Protein AF-A0A6A5UP60-F1 (afdb_monomer)

Solvent-accessible surface area (backbone atoms only — not comparable to full-atom values): 4702 Å² total; per-residue (Å²): 135,87,79,85,83,52,91,80,61,94,50,68,48,75,35,77,92,58,74,26,29,29,29,33,88,87,70,48,76,52,31,43,35,40,79,42,88,80,6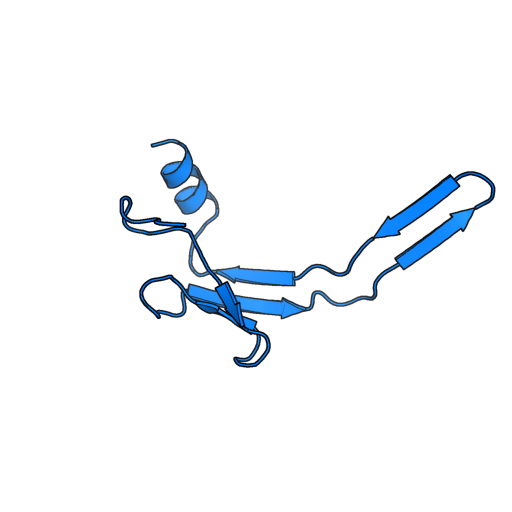6,66,44,77,49,74,61,88,99,44,74,49,71,49,75,63,51,73,45,71,54,54,79,68,53,74,62,62,55,52,55,64,72,77,106

pLDDT: mean 81.03, std 11.71, range [42.66, 92.06]

Structure (mmCIF, N/CA/C/O backbone):
data_AF-A0A6A5UP60-F1
#
_entry.id   AF-A0A6A5UP60-F1
#
loop_
_atom_site.group_PDB
_atom_site.id
_atom_site.type_symbol
_atom_site.label_atom_id
_atom_site.label_alt_id
_atom_site.label_comp_id
_atom_site.label_asym_id
_atom_site.label_entity_id
_atom_site.label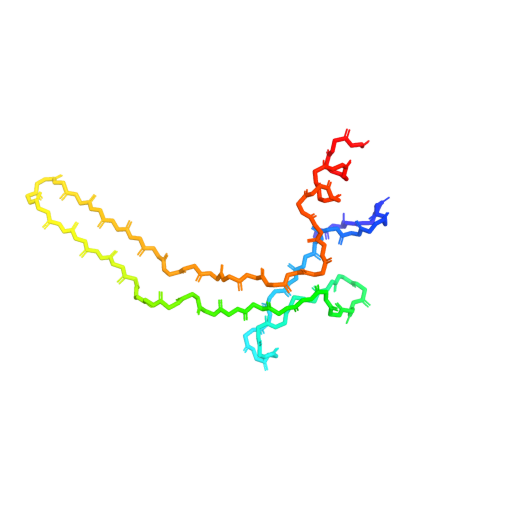_seq_id
_atom_site.pdbx_PDB_ins_code
_atom_site.Cartn_x
_atom_site.Cartn_y
_atom_site.Cartn_z
_atom_site.occupancy
_atom_site.B_iso_or_equiv
_atom_site.auth_seq_id
_atom_site.auth_comp_id
_atom_site.auth_asym_id
_atom_site.auth_atom_id
_atom_site.pdbx_PDB_model_num
ATOM 1 N N . MET A 1 1 ? 4.624 -11.588 16.096 1.00 43.69 1 MET A N 1
ATOM 2 C CA . MET A 1 1 ? 4.532 -10.174 16.518 1.00 43.69 1 MET A CA 1
ATOM 3 C C . MET A 1 1 ? 3.121 -9.966 17.039 1.00 43.69 1 MET A C 1
ATOM 5 O O . MET A 1 1 ? 2.196 -10.304 16.317 1.00 43.69 1 MET A O 1
ATOM 9 N N . ASN A 1 2 ? 2.966 -9.550 18.298 1.00 42.66 2 ASN A N 1
ATOM 10 C CA . ASN A 1 2 ? 1.663 -9.364 18.944 1.00 42.66 2 ASN A CA 1
ATOM 11 C C . ASN A 1 2 ? 1.306 -7.873 18.880 1.00 42.66 2 ASN A C 1
ATOM 13 O O . ASN A 1 2 ? 1.930 -7.082 19.578 1.00 42.66 2 ASN A O 1
ATOM 17 N N . PHE A 1 3 ? 0.340 -7.496 18.041 1.00 56.62 3 PHE A N 1
ATOM 18 C CA . PHE A 1 3 ? -0.136 -6.109 17.888 1.00 56.62 3 PHE A CA 1
ATOM 19 C C . PHE A 1 3 ? -1.474 -5.885 18.617 1.00 56.62 3 PHE A C 1
ATOM 21 O O . PHE A 1 3 ? -2.354 -5.181 18.133 1.00 56.62 3 PHE A O 1
ATOM 28 N N . HIS A 1 4 ? -1.655 -6.525 19.774 1.00 45.00 4 HIS A N 1
ATOM 29 C CA . HIS A 1 4 ? -2.823 -6.305 20.623 1.00 45.00 4 HIS A CA 1
ATOM 30 C C . HIS A 1 4 ? -2.621 -5.002 21.403 1.00 45.00 4 HIS A C 1
ATOM 32 O O . HIS A 1 4 ? -1.859 -4.997 22.368 1.00 45.00 4 HIS A O 1
ATOM 38 N N . GLY A 1 5 ? -3.267 -3.903 21.007 1.00 52.81 5 GLY A N 1
ATOM 39 C CA . GLY A 1 5 ? -3.244 -2.710 21.858 1.00 52.81 5 GLY A CA 1
ATOM 40 C C . GLY A 1 5 ? -3.964 -1.464 21.360 1.00 52.81 5 GLY A C 1
ATOM 41 O O . GLY A 1 5 ? -4.479 -0.727 22.192 1.00 52.81 5 GLY A O 1
ATOM 42 N N . THR A 1 6 ? -4.042 -1.220 20.053 1.00 57.72 6 THR A N 1
ATOM 43 C CA . THR A 1 6 ? -4.638 0.019 19.534 1.00 57.72 6 THR A CA 1
ATOM 44 C C . THR A 1 6 ? -5.635 -0.289 18.430 1.00 57.72 6 THR A C 1
ATOM 46 O O . THR A 1 6 ? -5.278 -0.828 17.390 1.00 57.72 6 THR A O 1
ATOM 49 N N . ASP A 1 7 ? -6.905 0.009 18.685 1.00 56.38 7 ASP A N 1
ATOM 50 C CA . ASP A 1 7 ? -7.943 0.053 17.660 1.00 56.38 7 ASP A CA 1
ATOM 51 C C . ASP A 1 7 ? -7.979 1.483 17.079 1.00 56.38 7 ASP A C 1
ATOM 53 O O . ASP A 1 7 ? -8.119 2.431 17.858 1.00 56.38 7 ASP A O 1
ATOM 57 N N . PRO A 1 8 ? -7.820 1.678 15.756 1.00 59.00 8 PRO A N 1
ATOM 58 C CA . PRO A 1 8 ? -7.608 0.651 14.740 1.00 59.00 8 PRO A CA 1
ATOM 59 C C . PRO A 1 8 ? -6.145 0.221 14.635 1.00 59.00 8 PRO A C 1
ATOM 61 O O . PRO A 1 8 ? -5.217 1.032 14.647 1.00 59.00 8 PRO A O 1
ATOM 64 N N . VAL A 1 9 ? -5.940 -1.087 14.472 1.00 68.06 9 VAL A N 1
ATOM 65 C CA . VAL A 1 9 ? -4.608 -1.637 14.233 1.00 68.06 9 VAL A CA 1
ATOM 66 C C . VAL A 1 9 ? -4.213 -1.283 12.797 1.00 68.06 9 VAL A C 1
ATOM 68 O O . VAL A 1 9 ? -4.662 -1.924 11.847 1.00 6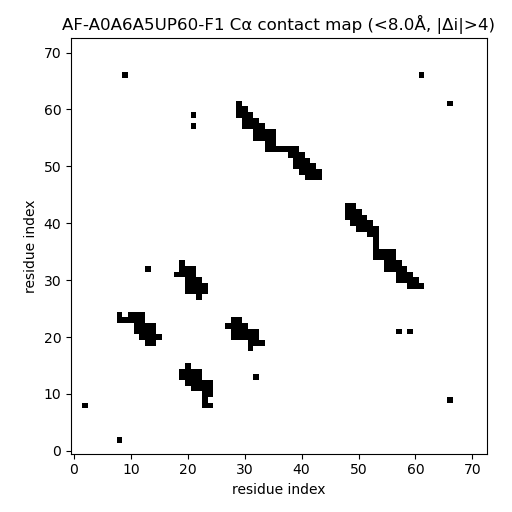8.06 9 VAL A O 1
ATOM 71 N N . TYR A 1 10 ? -3.344 -0.284 12.620 1.00 76.00 10 TYR A N 1
ATOM 72 C CA . TYR A 1 10 ? -2.782 0.116 11.317 1.00 76.00 10 TYR A CA 1
ATOM 73 C C . TYR A 1 10 ? -1.695 -0.863 10.827 1.00 76.00 10 TYR A C 1
ATOM 75 O O . TYR A 1 10 ? -0.583 -0.478 10.466 1.00 76.00 10 TYR A O 1
ATOM 83 N N . HIS A 1 11 ? -2.008 -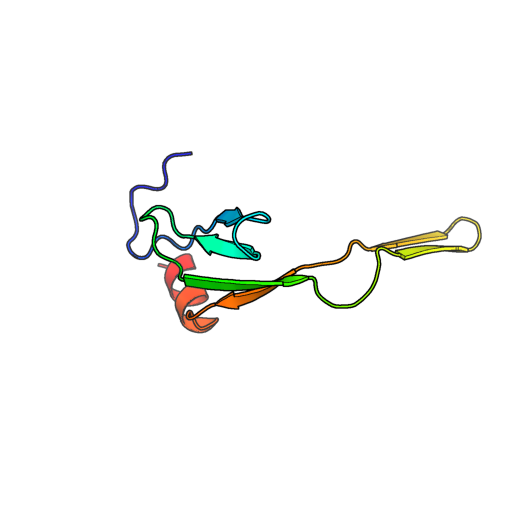2.158 10.843 1.00 80.88 11 HIS A N 1
ATOM 84 C CA . HIS A 1 11 ? -1.173 -3.230 10.316 1.00 80.88 11 HIS A CA 1
ATOM 85 C C . HIS A 1 11 ? -1.979 -4.025 9.296 1.00 80.88 11 HIS A C 1
ATOM 87 O O . HIS A 1 11 ? -3.023 -4.596 9.618 1.00 80.88 11 HIS A O 1
ATOM 93 N N . TRP A 1 12 ? -1.454 -4.113 8.076 1.00 86.06 12 TRP A N 1
ATOM 94 C CA . TRP A 1 12 ? -2.109 -4.819 6.983 1.00 86.06 12 TRP A CA 1
ATOM 95 C C . TRP A 1 12 ? -1.149 -5.787 6.314 1.00 86.06 12 TRP A C 1
ATOM 97 O O . TRP A 1 12 ? 0.038 -5.508 6.157 1.00 86.06 12 TRP A O 1
ATOM 107 N N . THR A 1 13 ? -1.695 -6.916 5.881 1.00 88.94 13 THR A N 1
ATOM 108 C CA . THR A 1 13 ? -0.995 -7.891 5.048 1.00 88.94 13 THR A CA 1
ATOM 109 C C . THR A 1 13 ? -1.520 -7.802 3.623 1.00 88.94 13 THR A C 1
ATOM 111 O O . THR A 1 13 ? -2.727 -7.697 3.408 1.00 88.94 13 THR A O 1
ATOM 114 N N . LEU A 1 14 ? -0.598 -7.844 2.661 1.00 89.19 14 LEU A N 1
ATOM 115 C CA . LEU A 1 14 ? -0.886 -7.826 1.231 1.00 89.19 14 LEU A CA 1
ATOM 116 C C . LEU A 1 14 ? -0.857 -9.249 0.682 1.00 89.19 14 LEU A C 1
ATOM 118 O O . LEU A 1 14 ? 0.190 -9.897 0.703 1.00 89.19 14 LEU A O 1
ATOM 122 N N . TYR A 1 15 ? -1.985 -9.713 0.154 1.00 84.06 15 TYR A N 1
ATOM 123 C CA . TYR A 1 15 ? -2.117 -11.063 -0.395 1.00 84.06 15 TYR A CA 1
ATOM 124 C C . TYR A 1 15 ? -2.163 -11.036 -1.925 1.00 84.06 15 TYR A C 1
ATOM 126 O O . TYR A 1 15 ? -3.132 -10.578 -2.528 1.00 84.06 15 TYR A O 1
ATOM 134 N N . LYS A 1 16 ? -1.109 -11.548 -2.574 1.00 82.94 16 LYS A N 1
ATOM 135 C CA . LYS A 1 16 ? -1.010 -11.616 -4.045 1.00 82.94 16 LYS A CA 1
ATOM 136 C C . LYS A 1 16 ? -2.126 -12.462 -4.670 1.00 82.94 16 LYS A C 1
ATOM 138 O O . LYS A 1 16 ? -2.622 -12.134 -5.742 1.00 82.94 16 LYS A O 1
ATOM 143 N N . ASP A 1 17 ? -2.490 -13.552 -4.010 1.00 88.81 17 ASP A N 1
ATOM 144 C CA . ASP A 1 17 ? -3.521 -14.513 -4.410 1.00 88.81 17 ASP A CA 1
ATOM 145 C C . ASP A 1 17 ? -4.952 -14.005 -4.182 1.00 88.81 17 ASP A C 1
ATOM 147 O O . ASP A 1 17 ? -5.894 -14.561 -4.737 1.00 88.81 17 ASP A O 1
ATOM 151 N N . ARG A 1 18 ? -5.115 -12.911 -3.432 1.00 88.56 18 ARG A N 1
ATOM 152 C CA . ARG A 1 18 ? -6.403 -12.250 -3.177 1.00 88.56 18 ARG A CA 1
ATOM 153 C C . ARG A 1 18 ? -6.474 -10.901 -3.866 1.00 88.56 18 ARG A C 1
ATOM 155 O O . ARG A 1 18 ? -6.834 -9.898 -3.266 1.00 88.56 18 ARG A O 1
ATOM 162 N N . ASN A 1 19 ? -6.019 -10.854 -5.116 1.00 87.19 19 ASN A N 1
ATOM 163 C CA . ASN A 1 19 ? -6.025 -9.632 -5.915 1.00 87.19 19 ASN A CA 1
ATOM 164 C C . ASN A 1 19 ? -5.381 -8.425 -5.193 1.00 87.19 19 ASN A C 1
ATOM 166 O O . ASN A 1 19 ? -5.861 -7.301 -5.316 1.00 87.19 19 ASN A O 1
ATOM 170 N N . TRP A 1 20 ? -4.311 -8.659 -4.420 1.00 88.56 20 TRP A N 1
ATOM 171 C CA . TRP A 1 20 ? -3.565 -7.627 -3.687 1.00 88.56 20 TRP A CA 1
ATOM 172 C C . TRP A 1 20 ? -4.385 -6.846 -2.643 1.00 88.56 20 TRP A C 1
ATOM 174 O O . TRP A 1 20 ? -4.152 -5.657 -2.412 1.00 88.56 20 TRP A O 1
ATOM 184 N N . GLU A 1 21 ? -5.339 -7.504 -1.991 1.00 91.81 21 GLU A N 1
ATOM 185 C CA . GLU A 1 21 ? -6.100 -6.942 -0.871 1.00 91.81 21 GLU A CA 1
ATOM 186 C C . GLU A 1 21 ? -5.207 -6.553 0.320 1.00 91.81 21 GLU A C 1
ATOM 188 O O . GLU A 1 21 ? -4.332 -7.318 0.734 1.00 91.81 21 GLU A O 1
ATOM 193 N N . MET A 1 22 ? -5.473 -5.378 0.911 1.00 90.25 22 MET A N 1
ATOM 194 C CA . MET A 1 22 ? -4.951 -4.980 2.224 1.00 90.25 22 MET A CA 1
ATOM 195 C C . MET A 1 22 ? -5.852 -5.550 3.315 1.00 90.25 22 MET A C 1
ATOM 197 O O . MET A 1 22 ? -6.889 -4.969 3.637 1.00 90.25 22 MET A O 1
ATOM 201 N N . THR A 1 23 ? -5.452 -6.677 3.896 1.00 89.19 23 THR A N 1
ATOM 202 C CA . THR A 1 23 ? -6.218 -7.340 4.960 1.00 89.19 23 THR A CA 1
ATOM 203 C C . THR A 1 23 ? -5.659 -6.973 6.333 1.00 89.19 23 THR A C 1
ATOM 205 O O . THR A 1 23 ? -4.453 -7.108 6.561 1.00 89.19 23 THR A O 1
ATOM 208 N N . GLY A 1 24 ? -6.520 -6.506 7.238 1.00 86.81 24 GLY A N 1
ATOM 209 C CA . GLY A 1 24 ? -6.183 -6.246 8.639 1.00 86.81 24 GLY A CA 1
ATOM 210 C C . GLY A 1 24 ? -6.038 -7.531 9.461 1.00 86.81 24 GLY A C 1
ATOM 211 O O . GLY A 1 24 ? -6.342 -8.631 8.996 1.00 86.81 24 GLY A O 1
ATOM 212 N N . LEU A 1 25 ? -5.565 -7.411 10.704 1.00 84.06 25 LEU A N 1
ATOM 213 C CA . LEU A 1 25 ? -5.454 -8.559 11.624 1.00 84.06 25 LEU A CA 1
ATOM 214 C C . LEU A 1 25 ? -6.813 -9.126 12.061 1.00 84.06 25 LEU A C 1
ATOM 216 O O . LEU A 1 25 ? -6.898 -10.274 12.483 1.00 84.06 25 LEU A O 1
ATOM 220 N N . ASP A 1 26 ? -7.861 -8.323 11.944 1.00 84.69 26 ASP A N 1
ATOM 221 C CA . ASP A 1 26 ? -9.261 -8.673 12.177 1.00 8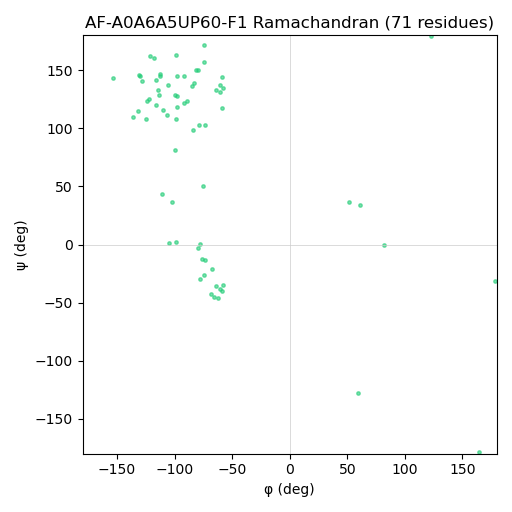4.69 26 ASP A CA 1
ATOM 222 C C . ASP A 1 26 ? -9.905 -9.430 10.999 1.00 84.69 26 ASP A C 1
ATOM 224 O O . ASP A 1 26 ? -11.061 -9.838 11.084 1.00 84.69 26 ASP A O 1
ATOM 228 N N . GLY A 1 27 ? -9.171 -9.622 9.898 1.00 85.75 27 GLY A N 1
ATOM 229 C CA . GLY A 1 27 ? -9.656 -10.281 8.688 1.00 85.75 27 GLY A CA 1
ATOM 230 C C . GLY A 1 27 ? -10.464 -9.380 7.752 1.00 85.75 27 GLY A C 1
ATOM 231 O O . GLY A 1 27 ? -10.864 -9.843 6.685 1.00 85.75 27 GLY A O 1
ATOM 232 N N . ASN A 1 28 ? -10.669 -8.106 8.097 1.00 87.94 28 ASN A N 1
ATOM 233 C CA . ASN A 1 28 ? -11.375 -7.164 7.236 1.00 87.94 28 ASN A CA 1
ATOM 234 C C . ASN A 1 28 ? -10.448 -6.602 6.150 1.00 87.94 28 ASN A C 1
ATOM 236 O O . ASN A 1 28 ? -9.236 -6.454 6.336 1.00 87.94 28 ASN A O 1
ATOM 240 N N . VAL A 1 29 ? -11.030 -6.257 5.001 1.00 90.69 29 VAL A N 1
ATOM 241 C CA . VAL A 1 29 ? -10.316 -5.614 3.893 1.00 90.69 29 VAL A CA 1
ATOM 242 C C . VAL A 1 29 ? -10.421 -4.098 4.043 1.00 90.69 29 VAL A C 1
ATOM 244 O O . VAL A 1 29 ? -11.516 -3.541 4.050 1.00 90.69 29 VAL A O 1
ATOM 247 N N . TYR A 1 30 ? -9.274 -3.424 4.136 1.00 90.38 30 TYR A N 1
ATOM 248 C CA . TYR A 1 30 ? -9.179 -1.971 4.346 1.00 90.38 30 TYR A CA 1
ATOM 249 C C . TYR A 1 30 ? -8.785 -1.186 3.093 1.00 90.38 30 TYR A C 1
ATOM 251 O O . TYR A 1 30 ? -8.632 0.036 3.123 1.00 90.38 30 TYR A O 1
ATOM 259 N N . GLY A 1 31 ? -8.599 -1.888 1.984 1.00 90.62 31 GLY A N 1
ATOM 260 C CA . GLY A 1 31 ? -8.217 -1.299 0.718 1.00 90.62 31 GLY A CA 1
ATOM 261 C C . GLY A 1 31 ? -7.705 -2.347 -0.249 1.00 90.62 31 GLY A C 1
ATOM 262 O O . GLY A 1 31 ? -7.636 -3.542 0.050 1.00 90.62 31 GLY A O 1
ATOM 263 N N . ASN A 1 32 ? -7.309 -1.873 -1.418 1.00 92.06 32 ASN A N 1
ATOM 264 C CA . ASN A 1 32 ? -6.717 -2.708 -2.447 1.00 92.06 32 ASN A CA 1
ATOM 265 C C . ASN A 1 32 ? -5.439 -2.054 -2.964 1.00 92.06 32 ASN A C 1
ATOM 267 O O . ASN A 1 32 ? -5.345 -0.825 -3.028 1.00 92.06 32 ASN A O 1
ATOM 271 N N . CYS A 1 33 ? -4.449 -2.864 -3.319 1.00 90.12 33 CYS A N 1
ATOM 272 C CA . CYS A 1 33 ? -3.216 -2.370 -3.903 1.00 90.12 33 CYS A CA 1
ATOM 273 C C . CYS A 1 33 ? -3.077 -2.808 -5.347 1.00 90.12 33 CYS A C 1
ATOM 275 O O . CYS A 1 33 ? -3.447 -3.904 -5.736 1.00 90.12 33 CYS A O 1
ATOM 277 N N . ILE A 1 34 ? -2.465 -1.953 -6.147 1.00 89.06 34 ILE A N 1
ATOM 278 C CA . ILE A 1 34 ? -2.092 -2.275 -7.515 1.00 89.06 34 ILE A CA 1
ATOM 279 C C . ILE A 1 34 ? -0.576 -2.313 -7.615 1.00 89.06 34 ILE A C 1
ATOM 281 O O . ILE A 1 34 ? 0.133 -1.534 -6.965 1.00 89.06 34 ILE A O 1
ATOM 285 N N . LEU A 1 35 ? -0.068 -3.213 -8.453 1.00 84.38 35 LEU A N 1
ATOM 286 C CA . LEU A 1 35 ? 1.301 -3.109 -8.940 1.00 84.38 35 LEU A CA 1
ATOM 287 C C . LEU A 1 35 ? 1.415 -1.760 -9.648 1.00 84.38 35 LEU A C 1
ATOM 289 O O . LEU A 1 35 ? 0.686 -1.501 -10.607 1.00 84.38 35 LEU A O 1
ATOM 293 N N . PHE A 1 36 ? 2.275 -0.876 -9.141 1.00 81.50 36 PHE A N 1
ATOM 294 C CA . PHE A 1 36 ? 2.477 0.402 -9.804 1.00 81.50 36 PHE A CA 1
ATOM 295 C C . PHE A 1 36 ? 3.080 0.125 -11.189 1.00 81.50 36 PHE A C 1
ATOM 297 O O . PHE A 1 36 ? 3.994 -0.701 -11.281 1.00 81.50 36 PHE A O 1
ATOM 304 N N . PRO A 1 37 ? 2.557 0.744 -12.261 1.00 79.81 37 PRO A N 1
ATOM 305 C CA . PRO A 1 37 ? 3.025 0.466 -13.611 1.00 79.81 37 PRO A CA 1
ATOM 306 C C . PRO A 1 37 ? 4.522 0.771 -13.746 1.00 79.81 37 PRO A C 1
ATOM 308 O O . PRO A 1 37 ? 5.029 1.723 -13.151 1.00 79.81 37 PRO A O 1
ATOM 311 N N . GLY A 1 38 ? 5.212 -0.049 -14.537 1.00 77.88 38 GLY A N 1
ATOM 312 C CA . GLY A 1 38 ? 6.659 0.002 -14.734 1.00 77.88 38 GLY A CA 1
ATOM 313 C C . GLY A 1 38 ? 7.340 -1.319 -14.387 1.00 77.88 38 GLY A C 1
ATOM 314 O O . GLY A 1 38 ? 6.690 -2.283 -13.970 1.00 77.88 38 GLY A O 1
ATOM 315 N N . ASP A 1 39 ? 8.657 -1.327 -14.552 1.00 80.50 39 ASP A N 1
ATOM 316 C CA . ASP A 1 39 ? 9.528 -2.464 -14.280 1.00 80.50 39 ASP A CA 1
ATOM 317 C C . ASP A 1 39 ? 10.580 -2.097 -13.236 1.00 80.50 39 ASP A C 1
ATOM 319 O O . ASP A 1 39 ? 10.850 -0.919 -12.970 1.00 80.50 39 ASP A O 1
ATOM 323 N N . ASP A 1 40 ? 11.185 -3.126 -12.652 1.00 87.31 40 ASP A N 1
ATOM 324 C CA . ASP A 1 40 ? 12.438 -2.958 -11.930 1.00 87.31 40 ASP A CA 1
ATOM 325 C C . ASP A 1 40 ? 13.469 -2.379 -12.904 1.00 87.31 40 ASP A C 1
ATOM 327 O O . ASP A 1 40 ? 13.591 -2.837 -14.042 1.00 87.31 40 ASP A O 1
ATOM 331 N N . TYR A 1 41 ? 14.217 -1.367 -12.473 1.00 85.81 41 TYR A N 1
ATOM 332 C CA . TYR A 1 41 ? 15.270 -0.792 -13.300 1.00 85.81 41 TYR A CA 1
ATOM 333 C C . TYR A 1 41 ? 16.627 -1.004 -12.649 1.00 85.81 41 TYR A C 1
ATOM 335 O O . TYR A 1 41 ? 16.799 -0.889 -11.436 1.00 85.81 41 TYR A O 1
ATOM 343 N N . SER A 1 42 ? 17.613 -1.280 -13.490 1.00 86.50 42 SER A N 1
ATOM 344 C CA . SER A 1 42 ? 19.022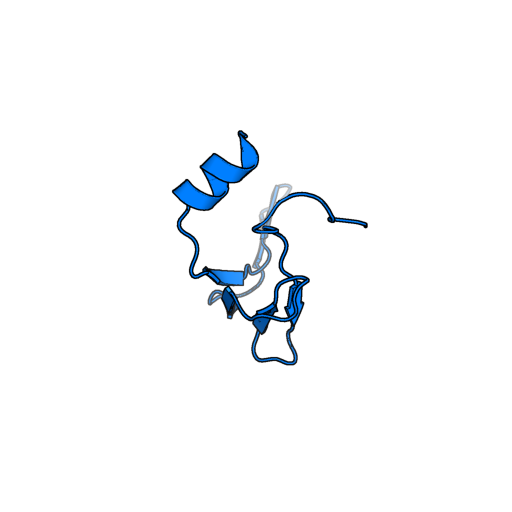 -1.266 -13.133 1.00 86.50 42 SER A CA 1
ATOM 345 C C . SER A 1 42 ? 19.759 -0.553 -14.255 1.00 86.50 42 SER A C 1
ATOM 347 O O . SER A 1 42 ? 19.823 -1.044 -15.379 1.00 86.50 42 SER A O 1
ATOM 349 N N . CYS A 1 43 ? 20.247 0.650 -13.971 1.00 83.12 43 CYS A N 1
ATOM 350 C CA . CYS A 1 43 ? 21.019 1.458 -14.900 1.00 83.12 43 CYS A CA 1
ATOM 351 C C . CYS A 1 43 ? 22.424 1.640 -14.330 1.00 83.12 43 CYS A C 1
ATOM 353 O O . CYS A 1 43 ? 22.590 2.176 -13.233 1.00 83.12 43 CYS A O 1
ATOM 355 N N . GLY A 1 44 ? 23.435 1.184 -15.066 1.00 85.94 44 GLY A N 1
ATOM 356 C CA . GLY A 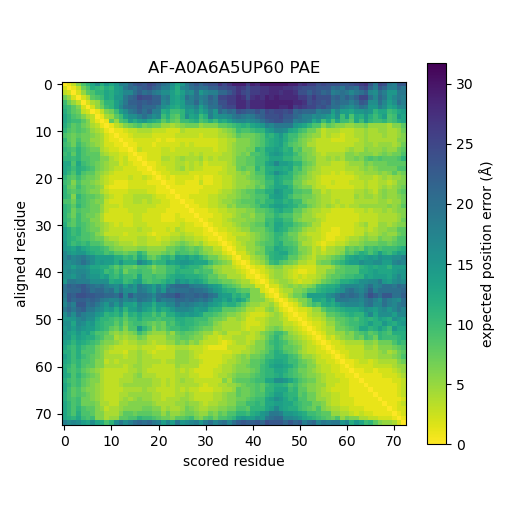1 44 ? 24.842 1.387 -14.736 1.00 85.94 44 GLY A CA 1
ATOM 357 C C . GLY A 1 44 ? 25.507 2.289 -15.767 1.00 85.94 44 GLY A C 1
A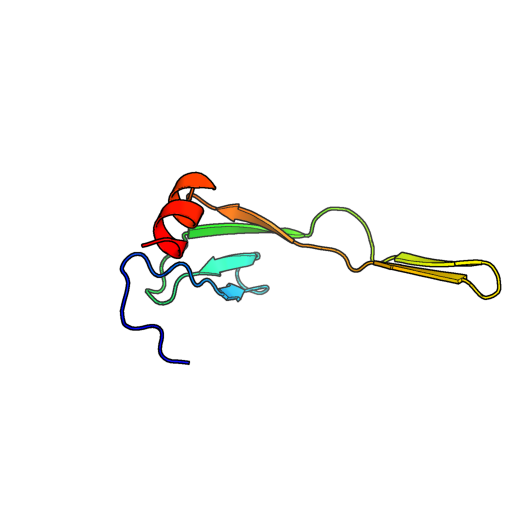TOM 358 O O . GLY A 1 44 ? 25.431 2.014 -16.962 1.00 85.94 44 GLY A O 1
ATOM 359 N N . GLN A 1 45 ? 26.187 3.342 -15.313 1.00 74.25 45 GLN A N 1
ATOM 360 C CA . GLN A 1 45 ? 27.158 4.080 -16.118 1.00 74.25 45 GLN A CA 1
ATOM 361 C C . GLN A 1 45 ? 28.503 4.123 -15.387 1.00 74.25 45 GLN A C 1
ATOM 363 O O . GLN A 1 45 ? 28.675 4.821 -14.382 1.00 74.25 45 GLN A O 1
ATOM 368 N N . GLY A 1 46 ? 29.469 3.361 -15.910 1.00 77.12 46 GLY A N 1
ATOM 369 C CA . GLY A 1 46 ? 30.817 3.260 -15.352 1.00 77.12 46 GLY A CA 1
ATOM 370 C C . GLY A 1 46 ? 30.813 2.742 -13.910 1.00 77.12 46 GLY A C 1
ATOM 371 O O . GLY A 1 46 ? 30.208 1.718 -13.612 1.00 77.12 46 GLY A O 1
ATOM 372 N N . ILE A 1 47 ? 31.475 3.473 -13.011 1.00 79.25 47 ILE A N 1
ATOM 373 C CA . ILE A 1 47 ? 31.546 3.195 -11.561 1.00 79.25 47 ILE A CA 1
ATOM 374 C C . ILE A 1 47 ? 30.285 3.607 -10.779 1.00 79.25 47 ILE A C 1
ATOM 376 O O . ILE A 1 47 ? 30.238 3.433 -9.564 1.00 79.25 47 ILE A O 1
ATOM 380 N N . SER A 1 48 ? 29.257 4.146 -11.443 1.00 76.19 48 SER A N 1
ATOM 381 C CA . SER A 1 48 ? 28.001 4.546 -10.804 1.00 76.19 48 SER A CA 1
ATOM 382 C C . SER A 1 48 ? 26.828 3.696 -11.290 1.00 76.19 48 SER A C 1
ATOM 384 O O . SER A 1 48 ? 26.649 3.479 -12.489 1.00 76.19 48 SER A O 1
ATOM 386 N N . GLY A 1 49 ? 26.017 3.212 -10.349 1.00 83.56 49 GLY A N 1
ATOM 387 C CA . GLY A 1 49 ? 24.811 2.437 -10.626 1.00 83.56 49 GLY A CA 1
ATOM 388 C C . GLY A 1 49 ? 23.607 3.009 -9.890 1.00 83.56 49 GLY A C 1
ATOM 389 O O . GLY A 1 49 ? 23.713 3.429 -8.738 1.00 83.56 49 GLY A O 1
ATOM 390 N N . ARG A 1 50 ? 22.453 3.022 -10.556 1.00 84.62 50 ARG A N 1
ATOM 391 C CA . ARG A 1 50 ? 21.145 3.271 -9.949 1.00 84.62 50 ARG A CA 1
ATOM 392 C C . ARG A 1 50 ? 20.246 2.085 -10.230 1.00 84.62 50 ARG A C 1
ATOM 394 O O . ARG A 1 50 ? 20.007 1.752 -11.387 1.00 84.62 50 ARG A O 1
ATOM 401 N N . SER A 1 51 ? 19.696 1.508 -9.177 1.00 88.31 51 SER A N 1
ATOM 402 C CA . SER A 1 51 ? 18.625 0.531 -9.281 1.00 88.31 51 SER A CA 1
ATOM 403 C C . SER A 1 51 ? 17.364 1.036 -8.589 1.00 88.31 51 SER A C 1
ATOM 405 O O . SER A 1 51 ? 17.404 1.957 -7.767 1.00 88.31 51 SER A O 1
ATOM 407 N N . GLY A 1 52 ? 16.233 0.451 -8.951 1.00 84.12 52 GLY A N 1
ATOM 408 C CA . GLY A 1 52 ? 14.962 0.664 -8.287 1.00 84.12 52 GLY A CA 1
ATOM 409 C C . GLY A 1 52 ? 14.070 -0.547 -8.476 1.00 84.12 52 GLY A C 1
ATOM 410 O O . GLY A 1 52 ? 14.083 -1.184 -9.527 1.00 84.12 52 GLY A O 1
ATOM 411 N N . VAL A 1 53 ? 13.313 -0.860 -7.432 1.00 84.94 53 VAL A N 1
ATOM 412 C CA . VAL A 1 53 ? 12.312 -1.925 -7.453 1.00 84.94 53 VAL A CA 1
ATOM 413 C C . VAL A 1 53 ? 10.936 -1.329 -7.693 1.00 84.94 53 VAL A C 1
ATOM 415 O O . VAL A 1 53 ? 10.613 -0.241 -7.196 1.00 84.94 53 VAL A O 1
ATOM 418 N N . ARG A 1 54 ? 10.109 -2.064 -8.425 1.00 85.00 54 ARG A N 1
ATOM 419 C CA . ARG A 1 54 ? 8.706 -1.744 -8.6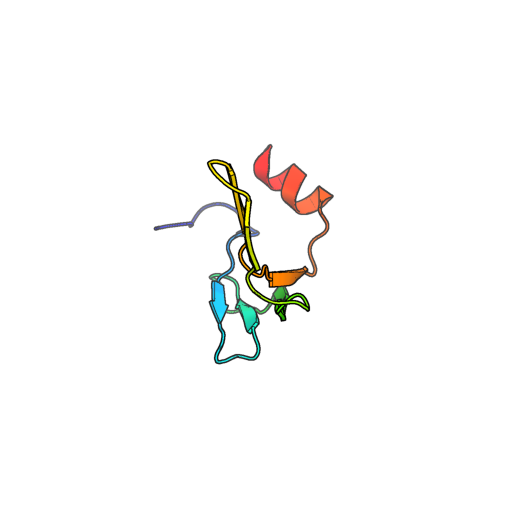19 1.00 85.00 54 ARG A CA 1
ATOM 420 C C . ARG A 1 54 ? 7.991 -1.730 -7.275 1.00 85.00 54 ARG A C 1
ATOM 422 O O . ARG A 1 54 ? 8.099 -2.657 -6.474 1.00 85.00 54 ARG A O 1
ATOM 429 N N . LYS A 1 55 ? 7.235 -0.661 -7.036 1.00 85.25 55 LYS A N 1
ATOM 430 C CA . LYS A 1 55 ? 6.462 -0.470 -5.805 1.00 85.25 55 LYS A CA 1
ATOM 431 C C . LYS A 1 55 ? 4.996 -0.844 -6.006 1.00 85.25 55 LYS A C 1
ATOM 433 O O . LYS A 1 55 ? 4.495 -0.906 -7.126 1.00 85.25 55 LYS A O 1
ATOM 438 N N . PHE A 1 56 ? 4.300 -1.048 -4.896 1.00 87.25 56 PHE A N 1
ATOM 439 C CA . PHE A 1 56 ? 2.845 -1.143 -4.865 1.00 87.25 56 PHE A CA 1
ATOM 440 C C . PHE A 1 56 ? 2.244 0.233 -4.594 1.00 87.25 56 PHE A C 1
ATOM 442 O O . PHE A 1 56 ? 2.803 1.021 -3.828 1.00 87.25 56 PHE A O 1
ATOM 449 N N . ARG A 1 57 ? 1.091 0.513 -5.200 1.00 87.50 57 ARG A N 1
ATOM 450 C CA . ARG A 1 57 ? 0.248 1.651 -4.835 1.00 87.50 57 ARG A CA 1
ATOM 451 C C . ARG A 1 57 ? -1.013 1.128 -4.173 1.00 87.50 57 ARG A C 1
ATOM 453 O O . ARG A 1 57 ? -1.814 0.469 -4.823 1.00 87.50 57 ARG A O 1
ATOM 460 N N . CYS A 1 58 ? -1.185 1.460 -2.904 1.00 87.44 58 CYS A N 1
ATOM 461 C CA . CYS A 1 58 ? -2.323 1.036 -2.106 1.00 87.44 58 CYS A CA 1
ATOM 462 C C . CYS A 1 58 ? -3.378 2.136 -2.005 1.00 87.44 58 CYS A C 1
ATOM 464 O O . CYS A 1 58 ? -3.062 3.276 -1.669 1.00 87.44 58 CYS A O 1
ATOM 466 N N . LEU A 1 59 ? -4.625 1.784 -2.307 1.00 88.31 59 LEU A N 1
ATOM 467 C CA . LEU A 1 59 ? -5.809 2.623 -2.161 1.00 88.31 59 LEU A CA 1
ATOM 468 C C . LEU A 1 59 ? -6.506 2.213 -0.863 1.00 88.31 59 LEU A C 1
ATOM 470 O O . LEU A 1 59 ? -7.415 1.384 -0.855 1.00 88.31 59 LEU A O 1
ATOM 474 N N . THR A 1 60 ? -5.990 2.736 0.243 1.00 88.25 60 THR A N 1
ATOM 475 C CA . THR A 1 60 ? -6.552 2.526 1.578 1.00 88.25 60 THR A CA 1
ATOM 476 C C . THR A 1 60 ? -7.754 3.442 1.810 1.00 88.25 60 THR A C 1
ATOM 478 O O . THR A 1 60 ? -7.805 4.547 1.267 1.00 88.25 60 THR A O 1
ATOM 481 N N . GLN A 1 61 ? -8.709 3.002 2.630 1.00 87.94 61 GLN A N 1
ATOM 482 C CA . GLN A 1 61 ? -9.811 3.853 3.091 1.00 87.94 61 GLN A CA 1
ATOM 483 C C . GLN A 1 61 ? -9.381 4.898 4.134 1.00 87.94 61 GLN A C 1
ATOM 485 O O . GLN A 1 61 ? -10.126 5.835 4.413 1.00 87.94 61 GLN A O 1
ATOM 490 N N . PHE A 1 62 ? -8.182 4.753 4.707 1.00 87.88 62 PHE A N 1
ATOM 491 C CA . PHE A 1 62 ? -7.642 5.687 5.690 1.00 87.88 62 PHE A CA 1
ATOM 492 C C . PHE A 1 62 ? -6.957 6.878 5.024 1.00 87.88 62 PHE A C 1
ATOM 494 O O . PHE A 1 62 ? -6.161 6.739 4.095 1.00 87.88 62 PHE A O 1
ATOM 501 N N . THR A 1 63 ? -7.215 8.067 5.552 1.00 88.94 63 THR A N 1
ATOM 502 C CA . THR A 1 63 ? -6.489 9.279 5.171 1.00 88.94 63 THR A CA 1
ATOM 503 C C . THR A 1 63 ? -5.087 9.295 5.782 1.00 88.94 63 THR A C 1
ATOM 505 O O . THR A 1 63 ? -4.829 8.684 6.821 1.00 88.94 63 THR A O 1
ATOM 508 N N . ALA A 1 64 ? -4.177 10.060 5.172 1.00 86.69 64 ALA A N 1
ATOM 509 C CA . ALA A 1 64 ? -2.843 10.275 5.732 1.00 86.69 64 ALA A CA 1
ATOM 510 C C . ALA A 1 64 ? -2.893 10.885 7.147 1.00 86.69 64 ALA A C 1
ATOM 512 O O . ALA A 1 64 ? -2.074 10.526 7.988 1.00 86.69 64 ALA A O 1
ATOM 513 N N . GLN A 1 65 ? -3.879 11.752 7.420 1.00 87.31 65 GLN A N 1
ATOM 514 C CA . GLN A 1 65 ? -4.058 12.375 8.732 1.00 87.31 65 GLN A CA 1
ATOM 515 C C . GLN A 1 65 ? -4.428 11.345 9.805 1.00 87.31 65 GLN A C 1
ATOM 517 O O . GLN A 1 65 ? -3.804 11.327 10.855 1.00 87.31 65 GLN A O 1
ATOM 522 N N . GLN A 1 66 ? -5.364 10.432 9.521 1.00 86.44 66 GLN A N 1
ATOM 523 C CA . GLN A 1 66 ? -5.753 9.378 10.471 1.00 86.44 66 GLN A CA 1
ATOM 524 C C . GLN A 1 66 ? -4.569 8.488 10.871 1.00 86.44 66 GLN A C 1
ATOM 526 O O . GLN A 1 66 ? -4.418 8.145 12.040 1.00 86.44 66 GLN A O 1
ATOM 531 N N . ILE A 1 67 ? -3.703 8.153 9.909 1.00 83.25 67 ILE A N 1
ATOM 532 C CA . ILE A 1 67 ? -2.488 7.368 10.168 1.00 83.25 67 ILE A CA 1
ATOM 533 C C . ILE A 1 67 ? -1.488 8.181 11.003 1.00 83.25 67 ILE A C 1
ATOM 535 O O . ILE A 1 67 ? -0.889 7.653 11.937 1.00 83.25 67 ILE A O 1
ATOM 539 N N . TYR A 1 68 ? -1.307 9.464 10.677 1.00 84.19 68 TYR A N 1
ATOM 540 C CA . TYR A 1 68 ? -0.416 10.359 11.415 1.00 84.19 68 TYR A CA 1
ATOM 541 C C . TYR A 1 68 ? -0.861 10.539 12.871 1.00 84.19 68 TYR A C 1
ATOM 543 O O . TYR A 1 68 ? -0.041 10.428 13.781 1.00 84.19 68 TYR A O 1
ATOM 551 N N . ASP A 1 69 ? -2.151 10.778 13.099 1.00 84.75 69 ASP A N 1
ATOM 552 C CA . ASP A 1 69 ? -2.707 10.976 14.438 1.00 84.75 69 ASP A CA 1
ATOM 553 C C . ASP A 1 69 ? -2.563 9.713 15.291 1.00 84.75 69 ASP A C 1
ATOM 555 O O . ASP A 1 69 ? -2.278 9.800 16.480 1.00 84.75 69 ASP A O 1
ATOM 559 N N . ALA A 1 70 ? -2.695 8.529 14.692 1.00 80.31 70 ALA A N 1
ATOM 560 C CA . ALA A 1 70 ? -2.549 7.266 15.404 1.00 80.31 70 ALA A CA 1
ATOM 561 C C . ALA A 1 70 ? -1.106 6.892 15.760 1.00 80.31 70 ALA A C 1
ATOM 563 O O . ALA A 1 70 ? -0.892 6.136 16.699 1.00 80.31 70 ALA A O 1
ATOM 564 N N . TYR A 1 71 ? -0.121 7.380 15.005 1.00 77.69 71 TYR A N 1
ATOM 565 C CA . TYR A 1 71 ? 1.291 7.148 15.314 1.00 77.69 71 TYR A CA 1
ATOM 566 C C . TYR A 1 71 ? 1.803 8.055 16.444 1.00 77.69 71 TYR A C 1
ATOM 568 O O . TYR A 1 71 ? 2.737 7.687 17.152 1.00 77.69 71 TYR A O 1
ATOM 576 N N . ASN A 1 72 ? 1.226 9.252 16.584 1.00 78.62 72 ASN A N 1
ATOM 577 C CA . ASN A 1 72 ? 1.683 10.272 17.533 1.00 78.62 72 ASN A CA 1
ATOM 578 C C . ASN A 1 72 ? 0.873 10.328 18.843 1.00 78.62 72 ASN A C 1
ATOM 580 O O . ASN A 1 72 ? 1.147 11.200 19.670 1.00 78.62 72 ASN A O 1
ATOM 584 N N . ASN A 1 73 ? -0.109 9.441 19.019 1.00 60.69 73 ASN A N 1
ATOM 585 C CA . ASN A 1 73 ? -0.834 9.223 20.277 1.00 60.69 73 ASN A CA 1
ATOM 586 C C . ASN A 1 73 ? -0.323 7.960 20.974 1.00 60.69 73 ASN A C 1
ATOM 588 O O . ASN A 1 73 ? -0.338 7.951 22.225 1.00 60.69 73 ASN A O 1
#

Mean predicted aligned error: 8.46 Å

Sequence (73 aa):
MNFHGTDPVYHWTLYKDRNWEMTGLDGNVYGNCILFPGDDYSCGQGISGRSGVRKFRCLTQFTAQQIYDAYNN

Radius of gyration: 16.65 Å; Cα contacts (8 Å, |Δi|>4): 95; chains: 1; bounding box: 43×27×38 Å

Organism: NCBI:txid1447943

Nearest PDB structures (foldseek):
  8flj-assembly1_E  TM=3.420E-01  e=5.273E+00  Pseudomonas aeruginosa PA14
  2ndp-assembly1_B  TM=2.609E-01  e=5.273E+00  Mycoplasmoides gallisepticum S6
  3rhi-assembly1_A  TM=3.060E-01  e=8.557E+00  Bacillus anthracis str. Sterne

Secondary structure (DSSP, 8-state):
----S-SS---EEEEGGGTTEEEETTS-EEEEEEEPSS--EEEEETTEEEEEPPPEEEEESS-HHHHHHHH--

Foldseek 3Di:
DDQPDDPVPPDFDFDVVVQRFTAGPVRDTFWHKDFDDDAWDWDDDDPDIDTDHTDIDIDGPDDPVNVVVRVVD